Protein AF-A0A7S0CC81-F1 (afdb_mon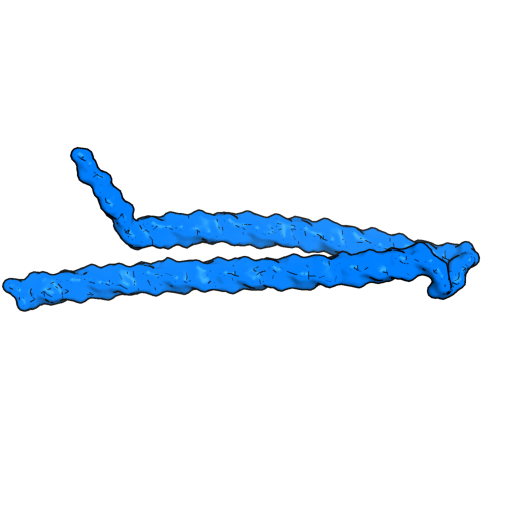omer_lite)

Structure (mmCIF, N/CA/C/O backbone):
data_AF-A0A7S0CC81-F1
#
_entry.id   AF-A0A7S0CC81-F1
#
loop_
_atom_site.group_PDB
_atom_site.id
_atom_site.type_symbol
_atom_site.label_atom_id
_atom_site.label_alt_id
_atom_site.label_comp_id
_atom_site.label_asym_id
_atom_site.label_entity_id
_atom_site.label_seq_id
_atom_site.pdbx_PDB_ins_code
_atom_site.Cartn_x
_atom_site.Cartn_y
_atom_site.Cartn_z
_atom_site.occupancy
_atom_site.B_iso_or_equiv
_atom_site.auth_seq_id
_atom_site.auth_comp_id
_atom_site.auth_asym_id
_atom_site.auth_atom_id
_atom_site.pdbx_PDB_model_num
ATOM 1 N N . PHE A 1 1 ? -29.293 21.422 31.788 1.00 37.00 1 PHE A N 1
ATOM 2 C CA . PHE A 1 1 ? -28.833 20.779 30.538 1.00 37.00 1 PHE A CA 1
ATOM 3 C C . PHE A 1 1 ? -27.865 19.644 30.865 1.00 37.00 1 PHE A C 1
ATOM 5 O O . PHE A 1 1 ? -26.655 19.843 30.859 1.00 37.00 1 PHE A O 1
ATOM 12 N N . SER A 1 2 ? -28.378 18.461 31.216 1.00 42.22 2 SER A N 1
ATOM 13 C CA . SER A 1 2 ? -27.522 17.300 31.488 1.00 42.22 2 SER A CA 1
ATOM 14 C C . SER A 1 2 ? -26.967 16.770 30.173 1.00 42.22 2 SER A C 1
ATOM 16 O O . SER A 1 2 ? -27.705 16.195 29.375 1.00 42.22 2 SER A O 1
ATOM 18 N N . LYS A 1 3 ? -25.666 16.969 29.936 1.00 47.81 3 LYS A N 1
ATOM 19 C CA . LYS A 1 3 ? -24.932 16.248 28.893 1.00 47.81 3 LYS A CA 1
ATOM 20 C C . LYS A 1 3 ? -25.053 14.761 29.227 1.00 47.81 3 LYS A C 1
ATOM 22 O O . LYS A 1 3 ? -24.411 14.294 30.165 1.00 47.81 3 LYS A O 1
ATOM 27 N N . LYS A 1 4 ? -25.924 14.039 28.512 1.00 47.38 4 LYS A N 1
ATOM 28 C CA . LYS A 1 4 ? -25.969 12.571 28.524 1.00 47.38 4 LYS A CA 1
ATOM 29 C C . LYS A 1 4 ? -24.528 12.109 28.298 1.00 47.38 4 LYS A C 1
ATOM 31 O O . LYS A 1 4 ? -23.974 12.361 27.230 1.00 47.38 4 LYS A O 1
ATOM 36 N N . LYS A 1 5 ? -23.890 11.534 29.324 1.00 51.75 5 LYS A N 1
ATOM 37 C CA . LYS A 1 5 ? -22.594 10.868 29.165 1.00 51.75 5 LYS A CA 1
ATOM 38 C C . LYS A 1 5 ? -22.816 9.821 28.081 1.00 51.75 5 LYS A C 1
ATOM 40 O O . LYS A 1 5 ? -23.683 8.969 28.258 1.00 51.75 5 LYS A O 1
ATOM 45 N N . VAL A 1 6 ? -22.124 9.959 26.952 1.00 56.56 6 VAL A N 1
ATOM 46 C CA . VAL A 1 6 ? -22.164 8.973 25.868 1.00 56.56 6 VAL A CA 1
ATOM 47 C C . VAL A 1 6 ? -21.900 7.620 26.515 1.00 56.56 6 VAL A C 1
ATOM 49 O O . VAL A 1 6 ? -20.880 7.460 27.188 1.00 56.56 6 VAL A O 1
ATOM 52 N N . ASP A 1 7 ? -22.852 6.694 26.402 1.00 70.62 7 ASP A N 1
ATOM 53 C CA . ASP A 1 7 ? -22.700 5.355 26.960 1.00 70.62 7 ASP A CA 1
ATOM 54 C C . ASP A 1 7 ? -21.399 4.776 26.367 1.00 70.62 7 ASP A C 1
ATOM 56 O O . ASP A 1 7 ? -21.250 4.778 25.137 1.00 70.62 7 ASP A O 1
ATOM 60 N N . PRO A 1 8 ? -20.427 4.324 27.183 1.00 68.50 8 PRO A N 1
ATOM 61 C CA . PRO A 1 8 ? -19.160 3.774 26.697 1.00 68.50 8 PRO A CA 1
ATOM 62 C C . PRO A 1 8 ? -19.347 2.717 25.600 1.00 68.50 8 PRO A C 1
ATOM 64 O O . PRO A 1 8 ? -18.514 2.574 24.703 1.00 68.50 8 PRO A O 1
ATOM 67 N N . LYS A 1 9 ? -20.482 2.010 25.629 1.00 71.50 9 LYS A N 1
ATOM 68 C CA . LYS A 1 9 ? -20.893 1.035 24.618 1.00 71.50 9 LYS A CA 1
ATOM 69 C C . LYS A 1 9 ? -21.231 1.665 23.266 1.00 71.50 9 LYS A C 1
ATOM 71 O O . LYS A 1 9 ? -20.924 1.082 22.222 1.00 71.50 9 LYS A O 1
ATOM 76 N N . GLU A 1 10 ? -21.883 2.821 23.272 1.00 76.19 10 GLU A N 1
ATOM 77 C CA . GLU A 1 10 ? -22.264 3.559 22.070 1.00 76.19 10 GLU A CA 1
ATOM 78 C C . GLU A 1 10 ? -21.030 4.204 21.425 1.00 76.19 10 GLU A C 1
ATOM 80 O O . GLU A 1 10 ? -20.789 3.982 20.237 1.00 76.19 10 GLU A O 1
ATOM 85 N N . ALA A 1 11 ? -20.158 4.823 22.233 1.00 76.88 11 ALA A N 1
ATOM 86 C CA . ALA A 1 11 ? -18.860 5.336 21.784 1.00 76.88 11 ALA A CA 1
ATOM 87 C C . ALA A 1 11 ? -17.966 4.231 21.188 1.00 76.88 11 ALA A C 1
ATOM 89 O O . ALA A 1 11 ? -17.400 4.397 20.108 1.00 76.88 11 ALA A O 1
ATOM 90 N N . ALA A 1 12 ? -17.878 3.061 21.835 1.00 76.00 12 ALA A N 1
ATOM 91 C CA . ALA A 1 12 ? -17.096 1.932 21.324 1.00 76.00 12 ALA A CA 1
ATOM 92 C C . ALA A 1 12 ? -17.672 1.352 20.017 1.00 76.00 12 ALA A C 1
ATOM 94 O O . ALA A 1 12 ? -16.924 0.945 19.123 1.00 76.00 12 ALA A O 1
ATOM 95 N N . ARG A 1 13 ? -19.005 1.319 19.868 1.00 80.00 13 ARG A N 1
ATOM 96 C CA . ARG A 1 13 ? -19.666 0.902 18.618 1.00 80.00 13 ARG A CA 1
ATOM 97 C C . ARG A 1 13 ? -19.428 1.890 17.485 1.00 80.00 13 ARG A C 1
ATOM 99 O O . ARG A 1 13 ? -19.222 1.452 16.350 1.00 80.00 13 ARG A O 1
ATOM 106 N N . GLU A 1 14 ? -19.481 3.183 17.769 1.00 81.88 14 GLU A N 1
ATOM 107 C CA . GLU A 1 14 ? -19.228 4.230 16.786 1.00 81.88 14 GLU A CA 1
ATOM 108 C C . GLU A 1 14 ? -17.765 4.221 16.337 1.00 81.88 14 GLU A C 1
ATOM 110 O O . GLU A 1 14 ? -17.507 4.108 15.137 1.00 81.88 14 GLU A O 1
ATOM 115 N N . ALA A 1 15 ? -16.822 4.173 17.284 1.00 78.25 15 ALA A N 1
ATOM 116 C CA . ALA A 1 15 ? -15.395 4.031 17.004 1.00 78.25 15 ALA A CA 1
ATOM 117 C C . ALA A 1 15 ? -15.113 2.793 16.137 1.00 78.25 15 ALA A C 1
ATOM 119 O O . ALA A 1 15 ? -14.462 2.886 15.099 1.00 78.25 15 ALA A O 1
ATOM 120 N N . LYS A 1 16 ? -15.708 1.638 16.468 1.00 83.25 16 LYS A N 1
ATOM 121 C CA . LYS A 1 16 ? -15.607 0.420 15.646 1.00 83.25 16 LYS A CA 1
ATOM 122 C C . LYS A 1 16 ? -16.113 0.633 14.216 1.00 83.25 16 LYS A C 1
ATOM 124 O O . LYS A 1 16 ? -15.508 0.134 13.265 1.00 83.25 16 LYS A O 1
ATOM 129 N N . ARG A 1 17 ? -17.254 1.309 14.042 1.00 86.69 17 ARG A N 1
ATOM 130 C CA . ARG A 1 17 ? -17.835 1.579 12.715 1.00 86.69 17 ARG A CA 1
ATOM 131 C C . ARG A 1 17 ? -16.942 2.516 11.905 1.00 86.69 17 ARG A C 1
ATOM 133 O O . ARG A 1 17 ? -16.738 2.240 10.723 1.00 86.69 17 ARG A O 1
ATOM 140 N N . ALA A 1 18 ? -16.406 3.560 12.533 1.00 84.75 18 ALA A N 1
ATOM 141 C CA . ALA A 1 18 ? -15.468 4.492 11.920 1.00 84.75 18 ALA A CA 1
ATOM 142 C C . ALA A 1 18 ? -14.189 3.769 11.474 1.00 84.75 18 ALA A C 1
ATOM 144 O O . ALA A 1 18 ? -13.907 3.730 10.277 1.00 84.75 18 ALA A O 1
ATOM 145 N N . THR A 1 19 ? -13.518 3.052 12.382 1.00 85.00 19 THR A N 1
ATOM 146 C CA . THR A 1 19 ? -12.305 2.282 12.064 1.00 85.00 19 THR A CA 1
ATOM 147 C C . THR A 1 19 ? -12.559 1.251 10.966 1.00 85.00 19 THR A C 1
ATOM 149 O O . THR A 1 19 ? -11.751 1.094 10.055 1.00 85.00 19 THR A O 1
ATOM 152 N N . LYS A 1 20 ? -13.708 0.559 10.968 1.00 87.06 20 LYS A N 1
ATOM 153 C CA . LYS A 1 20 ? -14.047 -0.405 9.905 1.00 87.06 20 LYS A CA 1
ATOM 154 C C . LYS A 1 20 ? -14.218 0.262 8.535 1.00 87.06 20 LYS A C 1
ATOM 156 O O . LYS A 1 20 ? -13.889 -0.347 7.519 1.00 87.06 20 LYS A O 1
ATOM 161 N N . ARG A 1 21 ? -14.777 1.474 8.478 1.00 89.94 21 ARG A N 1
ATOM 162 C CA . ARG A 1 21 ? -14.904 2.231 7.221 1.00 89.94 21 ARG A CA 1
ATOM 163 C C . ARG A 1 21 ? -13.540 2.691 6.725 1.00 89.94 21 ARG A C 1
ATOM 165 O O . ARG A 1 21 ? -13.240 2.483 5.554 1.00 89.94 21 ARG A O 1
ATOM 172 N N . GLU A 1 22 ? -12.731 3.244 7.618 1.00 88.31 22 GLU A N 1
ATOM 173 C CA . GLU A 1 22 ? -11.392 3.749 7.319 1.00 88.31 22 GLU A CA 1
ATOM 174 C C . GLU A 1 22 ? -10.459 2.629 6.844 1.00 88.31 22 GLU A C 1
ATOM 176 O O . GLU A 1 22 ? -9.917 2.705 5.747 1.00 88.31 22 GLU A O 1
ATOM 181 N N . THR A 1 23 ? -10.382 1.520 7.585 1.00 90.88 23 THR A N 1
ATOM 182 C CA . THR A 1 23 ? -9.590 0.337 7.194 1.00 90.88 23 THR A CA 1
ATOM 183 C C . THR A 1 23 ? -10.014 -0.248 5.848 1.00 90.88 23 THR A C 1
ATOM 185 O O . THR A 1 23 ? -9.161 -0.625 5.052 1.00 90.88 23 THR A O 1
ATOM 188 N N . ARG A 1 24 ? -11.317 -0.279 5.535 1.00 90.88 24 ARG A N 1
ATOM 189 C CA . ARG A 1 24 ? -11.812 -0.678 4.203 1.00 90.88 24 ARG A CA 1
ATOM 190 C C . ARG A 1 24 ? -11.483 0.337 3.108 1.00 90.88 24 ARG A C 1
ATOM 192 O O . ARG A 1 24 ? -11.419 -0.040 1.940 1.00 90.88 24 ARG A O 1
ATOM 199 N N . GLY A 1 25 ? -11.382 1.620 3.442 1.00 94.00 25 GLY A N 1
ATOM 200 C CA . GLY A 1 25 ? -10.874 2.653 2.540 1.00 94.00 25 GLY A CA 1
ATOM 201 C C . GLY A 1 25 ? -9.414 2.373 2.209 1.00 94.00 25 GLY A C 1
ATOM 202 O O . GLY A 1 25 ? -9.113 2.025 1.073 1.00 94.00 25 GLY A O 1
ATOM 203 N N . ALA A 1 26 ? -8.574 2.345 3.243 1.00 92.88 26 ALA A N 1
ATOM 204 C CA . ALA A 1 26 ? -7.141 2.100 3.136 1.00 92.88 26 ALA A CA 1
ATOM 205 C C . ALA A 1 26 ? -6.802 0.784 2.414 1.00 92.88 26 ALA A C 1
ATOM 207 O O . ALA A 1 26 ? -5.935 0.759 1.550 1.00 92.88 26 ALA A O 1
ATOM 208 N N . GLN A 1 27 ? -7.523 -0.312 2.686 1.00 93.69 27 GLN A N 1
ATOM 209 C CA . GLN A 1 27 ? -7.337 -1.575 1.956 1.00 93.69 27 GLN A CA 1
ATOM 210 C C . GLN A 1 27 ? -7.601 -1.435 0.450 1.00 93.69 27 GLN A C 1
ATOM 212 O O . GLN A 1 27 ? -6.882 -2.025 -0.350 1.00 93.69 27 GLN A O 1
ATOM 217 N N . ARG A 1 28 ? -8.616 -0.654 0.054 1.00 95.25 28 ARG A N 1
ATOM 218 C CA . ARG A 1 28 ? -8.924 -0.405 -1.363 1.00 95.25 28 ARG A CA 1
ATOM 219 C C . ARG A 1 28 ? -7.895 0.505 -2.020 1.00 95.25 28 ARG A C 1
ATOM 221 O O . ARG A 1 28 ? -7.627 0.327 -3.202 1.00 95.25 28 ARG A O 1
ATOM 228 N N . ASP A 1 29 ? -7.348 1.461 -1.278 1.00 95.38 29 ASP A N 1
ATOM 229 C CA . ASP A 1 29 ? -6.262 2.318 -1.757 1.00 95.38 29 ASP A CA 1
ATOM 230 C C . ASP A 1 29 ? -4.994 1.503 -2.008 1.00 95.38 29 ASP A C 1
ATOM 232 O O . ASP A 1 29 ? -4.444 1.571 -3.103 1.00 95.38 29 ASP A O 1
ATOM 236 N 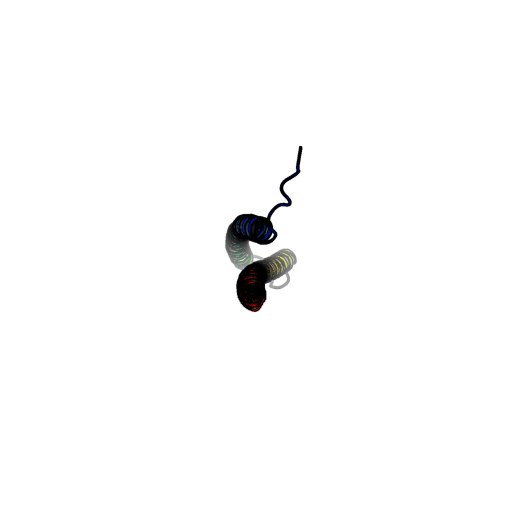N . ILE A 1 30 ? -4.629 0.617 -1.078 1.00 95.31 30 ILE A N 1
ATOM 237 C CA . ILE A 1 30 ? -3.513 -0.320 -1.266 1.00 95.31 30 ILE A CA 1
ATOM 238 C C . ILE A 1 30 ? -3.765 -1.252 -2.457 1.00 95.31 30 ILE A C 1
ATOM 240 O O . ILE A 1 30 ? -2.867 -1.490 -3.257 1.00 95.31 30 ILE A O 1
ATOM 244 N N . ASP A 1 31 ? -4.987 -1.766 -2.623 1.00 94.81 31 ASP A N 1
ATOM 245 C CA . ASP A 1 31 ? -5.325 -2.610 -3.777 1.00 94.81 31 ASP A CA 1
ATOM 246 C C . ASP A 1 31 ? -5.230 -1.860 -5.113 1.00 94.81 31 ASP A C 1
ATOM 248 O O . ASP A 1 31 ? -4.921 -2.472 -6.137 1.00 94.81 31 ASP A O 1
ATOM 252 N N . ARG A 1 32 ? -5.493 -0.548 -5.130 1.00 97.00 32 ARG A N 1
ATOM 253 C CA . ARG A 1 32 ? -5.261 0.297 -6.309 1.00 97.00 32 ARG A CA 1
ATOM 254 C C . ARG A 1 32 ? -3.769 0.470 -6.569 1.00 97.00 32 ARG A C 1
ATOM 256 O O . ARG A 1 32 ? -3.329 0.188 -7.677 1.00 97.00 32 ARG A O 1
ATOM 263 N N . GLU A 1 33 ? -3.005 0.830 -5.545 1.00 95.69 33 GLU A N 1
ATOM 264 C CA . GLU A 1 33 ? -1.561 1.044 -5.657 1.00 95.69 33 GLU A CA 1
ATOM 265 C C . GLU A 1 33 ? -0.829 -0.229 -6.105 1.00 95.69 33 GLU A C 1
ATOM 267 O O . GLU A 1 33 ? -0.003 -0.182 -7.012 1.00 95.69 33 GLU A O 1
ATOM 272 N N . MET A 1 34 ? -1.200 -1.399 -5.573 1.00 95.31 34 MET A N 1
ATOM 273 C CA . MET A 1 34 ? -0.654 -2.683 -6.028 1.00 95.31 34 MET A CA 1
ATOM 274 C C . MET A 1 34 ? -0.934 -2.949 -7.513 1.00 95.31 34 MET A C 1
ATOM 276 O O . MET A 1 34 ? -0.062 -3.462 -8.208 1.00 95.31 34 MET A O 1
ATOM 280 N N . ARG A 1 35 ? -2.119 -2.588 -8.026 1.00 96.44 35 ARG A N 1
ATOM 281 C CA . ARG A 1 35 ? -2.430 -2.740 -9.460 1.00 96.44 35 ARG A CA 1
ATOM 282 C C . ARG A 1 35 ? -1.609 -1.800 -10.332 1.00 96.44 35 ARG A C 1
ATOM 284 O O . ARG A 1 35 ? -1.248 -2.172 -11.446 1.00 96.44 35 ARG A O 1
ATOM 291 N N . ASP A 1 36 ? -1.336 -0.595 -9.854 1.00 96.31 36 ASP A N 1
ATOM 292 C CA . ASP A 1 36 ? -0.505 0.358 -10.586 1.00 96.31 36 ASP A CA 1
ATOM 293 C C . ASP A 1 36 ? 0.968 -0.077 -10.578 1.00 96.31 36 ASP A C 1
ATOM 295 O O . ASP A 1 36 ? 1.628 -0.028 -11.619 1.00 96.31 36 ASP A O 1
ATOM 299 N N . LEU A 1 37 ? 1.452 -0.630 -9.460 1.00 95.81 37 LEU A N 1
ATOM 300 C CA . LEU A 1 37 ? 2.759 -1.288 -9.381 1.00 95.81 37 LEU A CA 1
ATOM 301 C C . LEU A 1 37 ? 2.852 -2.499 -10.323 1.00 95.81 37 LEU A C 1
ATOM 303 O O . LEU A 1 37 ? 3.863 -2.648 -11.005 1.00 95.81 37 LEU A O 1
ATOM 307 N N . ASP A 1 38 ? 1.801 -3.316 -10.436 1.00 95.44 38 ASP A N 1
ATOM 308 C CA . ASP A 1 38 ? 1.757 -4.450 -11.372 1.00 95.44 38 ASP A CA 1
ATOM 309 C C . ASP A 1 38 ? 1.860 -3.999 -12.832 1.00 95.44 38 ASP A C 1
ATOM 311 O O . ASP A 1 38 ? 2.596 -4.584 -13.629 1.00 95.44 38 ASP A O 1
ATOM 315 N N . ARG A 1 39 ? 1.154 -2.924 -13.197 1.00 96.19 39 ARG A N 1
ATOM 316 C CA . ARG A 1 39 ? 1.256 -2.333 -14.539 1.00 96.19 39 ARG A CA 1
ATOM 317 C C . ARG A 1 39 ? 2.677 -1.851 -14.812 1.00 96.19 39 ARG A C 1
ATOM 319 O O . ARG A 1 39 ? 3.232 -2.203 -15.852 1.00 96.19 39 ARG A O 1
ATOM 326 N N . SER A 1 40 ? 3.276 -1.128 -13.867 1.00 94.44 40 SER A N 1
ATOM 327 C CA . SER A 1 40 ? 4.669 -0.677 -13.958 1.00 94.44 40 SER A CA 1
ATOM 328 C C . SER A 1 40 ? 5.642 -1.855 -14.102 1.00 94.44 40 SER A C 1
ATOM 330 O O . SER A 1 40 ? 6.504 -1.839 -14.979 1.00 94.44 40 SER A O 1
ATOM 332 N N . GLU A 1 41 ? 5.452 -2.937 -13.336 1.00 94.12 41 GLU A N 1
ATOM 333 C CA . GLU A 1 41 ? 6.254 -4.162 -13.455 1.00 94.12 41 GLU A CA 1
ATOM 334 C C . GLU A 1 41 ? 6.150 -4.770 -14.861 1.00 94.12 41 GLU A C 1
ATOM 336 O O . GLU A 1 41 ? 7.169 -5.105 -15.471 1.00 94.12 41 GLU A O 1
ATOM 341 N N . THR A 1 42 ? 4.938 -4.894 -15.411 1.00 96.06 42 THR A N 1
ATOM 342 C CA . THR A 1 42 ? 4.753 -5.451 -16.763 1.00 96.06 42 THR A CA 1
ATOM 343 C C . THR A 1 42 ? 5.370 -4.577 -17.855 1.00 96.06 42 THR A C 1
ATOM 345 O O . THR A 1 42 ? 5.964 -5.113 -18.794 1.00 96.06 42 THR A O 1
ATOM 348 N N . GLN A 1 43 ? 5.285 -3.251 -17.719 1.00 95.00 43 GLN A N 1
ATOM 349 C CA . GLN A 1 43 ? 5.907 -2.299 -18.640 1.00 95.00 43 GLN A CA 1
ATOM 350 C C . GLN A 1 43 ? 7.437 -2.382 -18.575 1.00 95.00 43 GLN A C 1
ATOM 352 O O . GLN A 1 43 ? 8.073 -2.566 -19.612 1.00 95.00 43 GLN A O 1
ATOM 357 N N . LEU A 1 44 ? 8.019 -2.369 -17.370 1.00 94.50 44 LEU A N 1
ATOM 358 C CA . LEU A 1 44 ? 9.461 -2.537 -17.161 1.00 94.50 44 LEU A CA 1
ATOM 359 C C . LEU A 1 44 ? 9.962 -3.871 -17.723 1.00 94.50 44 LEU A C 1
ATOM 361 O O . LEU A 1 44 ? 11.011 -3.924 -18.359 1.00 94.50 44 LEU A O 1
ATOM 365 N N . LEU A 1 45 ? 9.211 -4.962 -17.548 1.00 93.88 45 LEU A N 1
ATOM 366 C CA . LEU A 1 45 ? 9.564 -6.258 -18.132 1.00 93.88 45 LEU A CA 1
ATOM 367 C C . LEU A 1 45 ? 9.563 -6.229 -19.664 1.00 93.88 45 LEU A C 1
ATOM 369 O O . LEU A 1 45 ? 10.427 -6.855 -20.283 1.00 93.88 45 LEU A O 1
ATOM 373 N N . ALA A 1 46 ? 8.601 -5.542 -20.282 1.00 93.94 46 ALA A N 1
ATOM 374 C CA . ALA A 1 46 ? 8.557 -5.382 -21.730 1.00 93.94 46 ALA A CA 1
ATOM 375 C C . ALA A 1 46 ? 9.751 -4.557 -22.231 1.00 93.94 46 ALA A C 1
ATOM 377 O O . ALA A 1 46 ? 10.422 -4.978 -23.174 1.00 93.94 46 ALA A O 1
ATOM 378 N N . GLU A 1 47 ? 10.064 -3.450 -21.559 1.00 90.75 47 GLU A N 1
ATOM 379 C CA . GLU A 1 47 ? 11.197 -2.580 -21.882 1.00 90.75 47 GLU A CA 1
ATOM 380 C C . GLU A 1 47 ? 12.538 -3.312 -21.735 1.00 90.75 47 GLU A C 1
ATOM 382 O O . GLU A 1 47 ? 13.344 -3.316 -22.664 1.00 90.75 47 GLU A O 1
ATOM 387 N N . ILE A 1 48 ? 12.747 -4.036 -20.628 1.00 91.00 48 ILE A N 1
ATOM 388 C CA . ILE A 1 48 ? 13.942 -4.866 -20.409 1.00 91.00 48 ILE A CA 1
ATOM 389 C C . ILE A 1 48 ? 14.090 -5.900 -21.528 1.00 91.00 48 ILE A C 1
ATOM 391 O O . ILE A 1 48 ? 15.185 -6.074 -22.060 1.00 91.00 48 ILE A O 1
ATOM 395 N N . LYS A 1 49 ? 13.001 -6.582 -21.912 1.00 90.81 49 LYS A N 1
ATOM 396 C CA . LYS A 1 49 ? 13.023 -7.592 -22.983 1.00 90.81 49 LYS A CA 1
ATOM 397 C C . LYS A 1 49 ? 13.319 -6.985 -24.351 1.00 90.81 49 LYS A C 1
ATOM 399 O O . LYS A 1 49 ? 14.068 -7.587 -25.117 1.00 90.81 49 LYS A O 1
ATOM 404 N N . GLN A 1 50 ? 12.715 -5.844 -24.678 1.00 89.75 50 GLN A N 1
ATOM 405 C CA . GLN A 1 50 ? 12.966 -5.145 -25.939 1.00 89.75 50 GLN A CA 1
ATOM 406 C C . GLN A 1 50 ? 14.414 -4.683 -26.013 1.00 89.75 50 GLN A C 1
ATOM 408 O O . GLN A 1 50 ? 15.098 -4.966 -26.995 1.00 89.75 50 GLN A O 1
ATOM 413 N N . ARG A 1 51 ? 14.894 -4.045 -24.942 1.00 84.81 51 ARG A N 1
ATOM 414 C CA . ARG A 1 51 ? 16.263 -3.558 -24.846 1.00 84.81 51 ARG A CA 1
ATOM 415 C C . ARG A 1 51 ? 17.228 -4.734 -24.981 1.00 84.81 51 ARG A C 1
ATOM 417 O O . ARG A 1 51 ? 18.010 -4.736 -25.916 1.00 84.81 51 ARG A O 1
ATOM 424 N N . ALA A 1 52 ? 17.064 -5.808 -24.209 1.00 85.62 52 ALA A N 1
ATOM 425 C CA . ALA A 1 52 ? 17.916 -7.000 -24.288 1.00 85.62 52 ALA A CA 1
ATOM 426 C C . ALA A 1 52 ? 18.003 -7.667 -25.679 1.00 85.62 52 ALA A C 1
ATOM 428 O O . ALA A 1 52 ? 18.982 -8.357 -25.948 1.00 85.62 52 ALA A O 1
ATOM 429 N N . LYS A 1 53 ? 17.002 -7.492 -26.554 1.00 86.69 53 LYS A N 1
ATOM 430 C CA . LYS A 1 53 ? 17.002 -8.021 -27.931 1.00 86.69 53 LYS A CA 1
ATOM 431 C C . LYS A 1 53 ? 17.543 -7.035 -28.972 1.00 86.69 53 LYS A C 1
ATOM 433 O O . LYS A 1 53 ? 17.676 -7.411 -30.135 1.00 86.69 53 LYS A O 1
ATOM 438 N N . ALA A 1 54 ? 17.807 -5.786 -28.595 1.00 84.00 54 ALA A N 1
ATOM 439 C CA . ALA A 1 54 ? 18.273 -4.765 -29.520 1.00 84.00 54 ALA A CA 1
ATOM 440 C C . ALA A 1 54 ? 19.701 -5.078 -30.015 1.00 84.00 54 ALA A C 1
ATOM 442 O O . ALA A 1 54 ? 20.568 -5.441 -29.211 1.00 84.00 54 ALA A O 1
ATOM 443 N N . PRO A 1 55 ? 19.976 -4.924 -31.325 1.00 72.00 55 PRO A N 1
ATOM 444 C CA . PRO A 1 55 ? 21.301 -5.173 -31.881 1.00 72.00 55 PRO A CA 1
ATOM 445 C C . PRO A 1 55 ? 22.329 -4.193 -31.293 1.00 72.00 55 PRO A C 1
ATOM 447 O O . PRO A 1 55 ? 22.049 -3.005 -31.139 1.00 72.00 55 PRO A O 1
ATOM 450 N N . GLY A 1 56 ? 23.518 -4.695 -30.945 1.00 69.81 56 GLY A N 1
ATOM 451 C CA . GLY A 1 56 ? 24.602 -3.898 -30.350 1.00 69.81 56 GLY A CA 1
ATOM 452 C C . GLY A 1 56 ? 24.599 -3.815 -28.817 1.00 69.81 56 GLY A C 1
ATOM 453 O O . GLY A 1 56 ? 25.466 -3.153 -28.251 1.00 69.81 56 GLY A O 1
ATOM 454 N N . MET A 1 57 ? 23.676 -4.493 -28.124 1.00 62.91 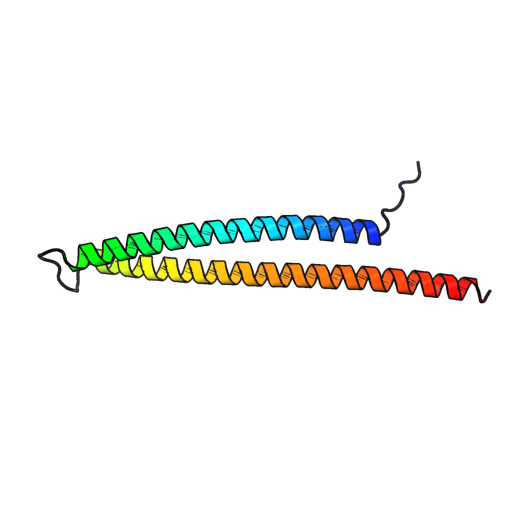57 MET A N 1
ATOM 455 C CA . MET A 1 57 ? 23.738 -4.603 -26.664 1.00 62.91 57 MET A CA 1
ATOM 456 C C . MET A 1 57 ? 24.678 -5.712 -26.204 1.00 62.91 57 MET A C 1
ATOM 458 O O . MET A 1 57 ? 24.458 -6.891 -26.470 1.00 62.91 57 MET A O 1
ATOM 462 N N . SER A 1 58 ? 25.693 -5.325 -25.435 1.00 62.78 58 SER A N 1
ATOM 463 C CA . SER A 1 58 ? 26.465 -6.243 -24.600 1.00 62.78 58 SER A CA 1
ATOM 464 C C . SER A 1 58 ? 25.790 -6.400 -23.234 1.00 62.78 58 SER A C 1
ATOM 466 O O . SER A 1 58 ? 25.132 -5.478 -22.745 1.00 62.78 58 SER A O 1
ATOM 468 N N . HIS A 1 59 ? 26.001 -7.537 -22.566 1.00 61.16 59 HIS A N 1
ATOM 469 C CA . HIS A 1 59 ? 25.515 -7.828 -21.207 1.00 61.16 59 HIS A CA 1
ATOM 470 C C . HIS A 1 59 ? 25.912 -6.776 -20.144 1.00 61.16 59 HIS A C 1
ATOM 472 O O . HIS A 1 59 ? 25.428 -6.813 -19.013 1.00 61.16 59 HIS A O 1
ATOM 478 N N . SER A 1 60 ? 26.801 -5.837 -20.482 1.00 63.97 60 SER A N 1
ATOM 479 C CA . SER A 1 60 ? 27.302 -4.784 -19.603 1.00 63.97 60 SER A CA 1
ATOM 480 C C . SER A 1 60 ? 26.566 -3.443 -19.696 1.00 63.97 60 SER A C 1
ATOM 482 O O . SER A 1 60 ? 26.932 -2.542 -18.937 1.00 63.97 60 SER A O 1
ATOM 484 N N . ASP A 1 61 ? 25.551 -3.296 -20.556 1.00 78.50 61 ASP A N 1
ATOM 485 C CA . ASP A 1 61 ? 24.898 -2.003 -20.782 1.00 78.50 61 ASP A CA 1
ATOM 486 C C . ASP A 1 61 ? 24.276 -1.436 -19.490 1.00 78.50 61 ASP A C 1
ATOM 488 O O . ASP A 1 61 ? 23.477 -2.080 -18.794 1.00 78.50 61 ASP A O 1
ATOM 492 N N . ASN A 1 62 ? 24.680 -0.212 -19.149 1.00 84.38 62 ASN A N 1
ATOM 493 C CA . ASN A 1 62 ? 24.316 0.443 -17.900 1.00 84.38 62 ASN A CA 1
ATOM 494 C C . ASN A 1 62 ? 22.802 0.691 -17.809 1.00 84.38 62 ASN A C 1
ATOM 496 O O . ASN A 1 62 ? 22.225 0.574 -16.728 1.00 84.38 62 ASN A O 1
ATOM 500 N N . THR A 1 63 ? 22.136 0.946 -18.939 1.00 86.00 63 THR A N 1
ATOM 501 C CA . THR A 1 63 ? 20.679 1.125 -18.986 1.00 86.00 63 THR A CA 1
ATOM 502 C C . THR A 1 63 ? 19.954 -0.140 -18.535 1.00 86.00 63 THR A C 1
ATOM 504 O O . THR A 1 63 ? 19.039 -0.081 -17.718 1.00 86.00 63 THR A O 1
ATOM 507 N N . LEU A 1 64 ? 20.404 -1.306 -19.002 1.00 86.31 64 LEU A N 1
ATOM 508 C CA . LEU A 1 64 ? 19.785 -2.596 -18.691 1.00 86.31 64 LEU A CA 1
ATOM 509 C C . LEU A 1 64 ? 19.952 -2.943 -17.201 1.00 86.31 64 LEU A C 1
ATOM 511 O O . LEU A 1 64 ? 19.020 -3.431 -16.561 1.00 86.31 64 LEU A O 1
ATOM 515 N N . LYS A 1 65 ? 21.106 -2.595 -16.613 1.00 89.69 65 LYS A N 1
ATOM 516 C CA . LYS A 1 65 ? 21.348 -2.710 -15.164 1.00 89.69 65 LYS A CA 1
ATOM 517 C C . LYS A 1 65 ? 20.432 -1.802 -14.342 1.00 89.69 65 LYS A C 1
ATOM 519 O O . LYS A 1 65 ? 19.947 -2.228 -13.295 1.00 89.69 65 LYS A O 1
ATOM 524 N N . ILE A 1 66 ? 20.204 -0.564 -14.782 1.00 91.38 66 ILE A N 1
ATOM 525 C CA . ILE A 1 66 ? 19.312 0.379 -14.091 1.00 91.38 66 ILE A CA 1
ATOM 526 C C . ILE A 1 66 ? 17.865 -0.124 -14.139 1.00 91.38 66 ILE A C 1
ATOM 528 O O . ILE A 1 66 ? 17.230 -0.208 -13.089 1.00 91.38 66 ILE A O 1
ATOM 532 N N . LEU A 1 67 ? 17.382 -0.550 -15.309 1.00 91.31 67 LEU A N 1
ATOM 533 C CA . LEU A 1 67 ? 16.036 -1.111 -15.469 1.00 91.31 67 LEU A CA 1
ATOM 534 C C . LEU A 1 67 ? 15.832 -2.365 -14.601 1.00 91.31 67 LEU A C 1
ATOM 536 O O . LEU A 1 67 ? 14.811 -2.510 -13.931 1.00 91.31 67 LEU A O 1
ATOM 540 N N . ALA A 1 68 ? 16.833 -3.250 -14.533 1.00 91.94 68 ALA A N 1
ATOM 541 C CA . ALA A 1 68 ? 16.783 -4.423 -13.663 1.00 91.94 68 ALA A CA 1
ATOM 542 C C . ALA A 1 68 ? 16.705 -4.046 -12.171 1.00 91.94 68 ALA A C 1
ATOM 544 O O . ALA A 1 68 ? 15.938 -4.648 -11.419 1.00 91.94 68 ALA A O 1
ATOM 545 N N . LYS A 1 69 ? 17.453 -3.022 -11.733 1.00 94.44 69 LYS A N 1
ATOM 546 C CA . LYS A 1 69 ? 17.348 -2.494 -10.361 1.00 94.44 69 LYS A CA 1
ATOM 547 C C . LYS A 1 69 ? 15.965 -1.906 -10.084 1.00 94.44 69 LYS A C 1
ATOM 549 O O . LYS A 1 69 ? 15.415 -2.150 -9.012 1.00 94.44 69 LYS A O 1
ATOM 554 N N . GLN A 1 70 ? 15.393 -1.170 -11.037 1.00 94.44 70 GLN A N 1
ATOM 555 C CA . GLN A 1 70 ? 14.040 -0.621 -10.918 1.00 94.44 70 GLN A CA 1
ATOM 556 C C . GLN A 1 70 ? 12.997 -1.733 -10.771 1.00 94.44 70 GLN A C 1
ATOM 558 O O . GLN A 1 70 ? 12.158 -1.653 -9.878 1.00 94.44 70 GLN A O 1
ATOM 563 N N . LEU A 1 71 ? 13.103 -2.811 -11.556 1.00 94.94 71 LEU A N 1
ATOM 564 C CA . LEU A 1 71 ? 12.227 -3.979 -11.441 1.00 94.94 71 LEU A CA 1
ATOM 565 C C . LEU A 1 71 ? 12.265 -4.599 -10.034 1.00 94.94 71 LEU A C 1
ATOM 567 O O . LEU A 1 71 ? 11.219 -4.881 -9.450 1.00 94.94 71 LEU A O 1
ATOM 571 N N . VAL A 1 72 ? 13.461 -4.790 -9.467 1.00 96.19 72 VAL A N 1
ATOM 572 C CA . VAL A 1 72 ? 13.608 -5.304 -8.094 1.00 96.19 72 VAL A CA 1
ATOM 573 C C . VAL A 1 72 ? 12.993 -4.335 -7.080 1.00 96.19 72 VAL A C 1
ATOM 575 O O . VAL A 1 72 ? 12.300 -4.774 -6.163 1.00 96.19 72 VAL A O 1
ATOM 578 N N . GLY A 1 73 ? 13.183 -3.027 -7.266 1.00 96.38 73 GLY A N 1
ATOM 579 C CA . GLY A 1 73 ? 12.572 -1.997 -6.424 1.00 96.38 73 GLY A CA 1
ATOM 580 C C . GLY A 1 73 ? 11.041 -2.046 -6.436 1.00 96.38 73 GLY A C 1
ATOM 581 O O . GLY A 1 73 ? 10.426 -2.028 -5.370 1.00 96.38 73 GLY A O 1
ATOM 582 N N . VAL A 1 74 ? 10.424 -2.184 -7.614 1.00 96.31 74 VAL A N 1
ATOM 583 C CA . VAL A 1 74 ? 8.962 -2.309 -7.764 1.00 96.31 74 VAL A CA 1
ATOM 584 C C . VAL A 1 74 ? 8.441 -3.568 -7.067 1.00 96.31 74 VAL A C 1
ATOM 586 O O . VAL A 1 74 ? 7.455 -3.503 -6.334 1.00 96.31 74 VAL A O 1
ATOM 589 N N . ARG A 1 75 ? 9.137 -4.705 -7.198 1.00 95.50 75 ARG A N 1
ATOM 590 C CA . ARG A 1 75 ? 8.769 -5.946 -6.491 1.00 95.50 75 ARG A CA 1
ATOM 591 C C . ARG A 1 75 ? 8.819 -5.793 -4.976 1.00 95.50 75 ARG A C 1
ATOM 593 O O . ARG A 1 75 ? 7.874 -6.175 -4.293 1.00 95.50 75 ARG A O 1
ATOM 600 N N . GLN A 1 76 ? 9.873 -5.169 -4.456 1.00 96.62 76 GLN A N 1
ATOM 601 C CA . GLN A 1 76 ? 9.982 -4.881 -3.025 1.00 96.62 76 GLN A CA 1
ATOM 602 C C . GLN A 1 76 ? 8.880 -3.928 -2.546 1.00 96.62 76 GLN A C 1
ATOM 604 O O . GLN A 1 76 ? 8.355 -4.093 -1.448 1.00 96.62 76 GLN A O 1
ATOM 609 N N . GLN A 1 77 ? 8.511 -2.922 -3.346 1.00 96.00 77 GLN A N 1
ATOM 610 C CA . GLN A 1 77 ? 7.387 -2.037 -3.027 1.00 96.00 77 GLN A CA 1
ATOM 611 C C . GLN A 1 77 ? 6.067 -2.812 -2.977 1.00 96.00 77 GLN A C 1
ATOM 613 O O . GLN A 1 77 ? 5.312 -2.656 -2.020 1.00 96.00 77 GLN A O 1
ATOM 618 N N . LYS A 1 78 ? 5.821 -3.711 -3.934 1.00 95.38 78 LYS A N 1
ATOM 619 C CA . LYS A 1 78 ? 4.639 -4.581 -3.941 1.00 95.38 78 LYS A CA 1
ATOM 620 C C . LYS A 1 78 ? 4.577 -5.487 -2.708 1.00 95.38 78 LYS A C 1
ATOM 622 O O . LYS A 1 78 ? 3.525 -5.588 -2.080 1.00 95.38 78 LYS A O 1
ATOM 627 N N . GLU A 1 79 ? 5.694 -6.093 -2.310 1.00 95.75 79 GLU A N 1
ATOM 628 C CA . GLU A 1 79 ? 5.782 -6.890 -1.077 1.00 95.75 79 GLU A CA 1
ATOM 629 C C . GLU A 1 79 ? 5.479 -6.055 0.173 1.00 95.75 79 GLU A C 1
ATOM 631 O O . GLU A 1 79 ? 4.722 -6.491 1.043 1.00 95.75 79 GLU A O 1
ATOM 636 N N . LYS A 1 80 ? 6.004 -4.826 0.250 1.00 96.25 80 LYS A N 1
ATOM 637 C CA . LYS A 1 80 ? 5.698 -3.892 1.344 1.00 96.25 80 LYS A CA 1
ATOM 638 C C . LYS A 1 80 ? 4.212 -3.537 1.389 1.00 96.25 80 LYS A C 1
ATOM 640 O O . LYS A 1 80 ? 3.634 -3.537 2.473 1.00 96.25 80 LYS A O 1
ATOM 645 N N . MET A 1 81 ? 3.587 -3.286 0.238 1.00 95.50 81 MET A N 1
ATOM 646 C CA . MET A 1 81 ? 2.151 -2.993 0.150 1.00 95.50 81 MET A CA 1
ATOM 647 C C . MET A 1 81 ? 1.294 -4.186 0.571 1.00 95.50 81 MET A C 1
ATOM 649 O O . MET A 1 81 ? 0.332 -4.029 1.328 1.00 95.50 81 MET A O 1
ATOM 653 N N . LEU A 1 82 ? 1.686 -5.397 0.175 1.00 94.75 82 LEU A N 1
ATOM 654 C CA . LEU A 1 82 ? 1.047 -6.619 0.650 1.00 94.75 82 LEU A CA 1
ATOM 655 C C . LEU A 1 82 ? 1.185 -6.766 2.174 1.00 94.75 82 LEU A C 1
ATOM 657 O O . LEU A 1 82 ? 0.200 -7.049 2.859 1.00 94.75 82 LEU A O 1
ATOM 661 N N . GLY A 1 83 ? 2.377 -6.507 2.719 1.00 95.62 83 GLY A N 1
ATOM 662 C CA . GLY A 1 83 ? 2.621 -6.482 4.161 1.00 95.62 83 GLY A CA 1
ATOM 663 C C . GLY A 1 83 ? 1.737 -5.467 4.890 1.00 95.62 83 GLY A C 1
ATOM 664 O O . GLY A 1 83 ? 1.087 -5.813 5.878 1.00 95.62 83 GLY A O 1
ATOM 665 N N . ALA A 1 84 ? 1.628 -4.244 4.368 1.00 94.75 84 ALA A N 1
ATOM 666 C CA . ALA A 1 84 ? 0.760 -3.201 4.913 1.00 94.75 84 ALA A CA 1
ATOM 667 C C . ALA A 1 84 ? -0.722 -3.617 4.898 1.00 94.75 84 ALA A C 1
ATOM 669 O O . ALA A 1 84 ? -1.436 -3.421 5.885 1.00 94.75 84 ALA A O 1
ATOM 670 N N . LYS A 1 85 ? -1.188 -4.271 3.824 1.00 93.31 85 LYS A N 1
ATOM 671 C CA . LYS A 1 85 ? -2.554 -4.813 3.738 1.00 93.31 85 LYS A CA 1
ATOM 672 C C . LYS A 1 85 ? -2.826 -5.853 4.826 1.00 93.31 85 LYS A C 1
ATOM 674 O O . LYS A 1 85 ? -3.883 -5.813 5.463 1.00 93.31 85 LYS A O 1
ATOM 679 N N . VAL A 1 86 ? -1.882 -6.767 5.053 1.00 94.75 86 VAL A N 1
ATOM 680 C CA . VAL A 1 86 ? -1.979 -7.791 6.106 1.00 94.75 86 VAL A CA 1
ATOM 681 C C . VAL A 1 86 ? -2.011 -7.141 7.489 1.00 94.75 86 VAL A C 1
ATOM 683 O O . VAL A 1 86 ? -2.877 -7.475 8.298 1.00 94.75 86 VAL A O 1
ATOM 686 N N . GLN A 1 87 ? -1.133 -6.169 7.747 1.00 93.25 87 GLN A N 1
ATOM 687 C CA . GLN A 1 87 ? -1.096 -5.431 9.012 1.00 93.25 87 GLN A CA 1
ATOM 688 C C . GLN A 1 87 ? -2.407 -4.680 9.279 1.00 93.25 87 GLN A C 1
ATOM 690 O O . GLN A 1 87 ? -2.962 -4.795 10.372 1.00 93.25 87 GLN A O 1
ATOM 695 N N . LEU A 1 88 ? -2.966 -3.990 8.280 1.00 91.75 88 LEU A N 1
ATOM 696 C CA . LEU A 1 88 ? -4.278 -3.345 8.394 1.00 91.75 88 LEU A CA 1
ATOM 697 C C . LEU A 1 88 ? -5.395 -4.350 8.690 1.00 91.75 88 LEU A C 1
ATOM 699 O O . LEU A 1 88 ? -6.271 -4.076 9.511 1.00 91.75 88 LEU A O 1
ATOM 703 N N . GLY A 1 89 ? -5.364 -5.524 8.053 1.00 90.50 89 GLY A N 1
ATOM 704 C CA . GLY A 1 89 ? -6.292 -6.616 8.349 1.00 90.50 89 GLY A CA 1
ATOM 705 C C . GLY A 1 89 ? -6.191 -7.091 9.802 1.00 90.50 89 GLY A C 1
ATOM 706 O O . GLY A 1 89 ? -7.210 -7.211 10.487 1.00 90.50 89 GLY A O 1
ATOM 707 N N . ALA A 1 90 ? -4.969 -7.285 10.302 1.00 91.44 90 ALA A N 1
ATOM 708 C CA . ALA A 1 90 ? -4.712 -7.673 11.686 1.00 91.44 90 ALA A CA 1
ATOM 709 C C . ALA A 1 90 ? -5.174 -6.596 12.684 1.00 91.44 90 ALA A C 1
ATOM 711 O O . ALA A 1 90 ? -5.816 -6.914 13.686 1.00 91.44 90 ALA A O 1
ATOM 712 N N . MET A 1 91 ? -4.922 -5.316 12.395 1.00 88.38 91 ME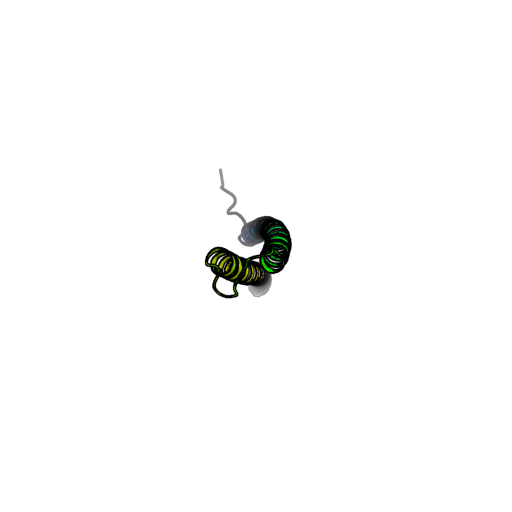T A N 1
ATOM 713 C CA . MET A 1 91 ? -5.404 -4.198 13.211 1.00 88.38 91 MET A CA 1
ATOM 714 C C . MET A 1 91 ? -6.932 -4.142 13.243 1.00 88.38 91 MET A C 1
ATOM 716 O O . MET A 1 91 ? -7.512 -4.034 14.321 1.00 88.38 91 MET A O 1
ATOM 720 N N .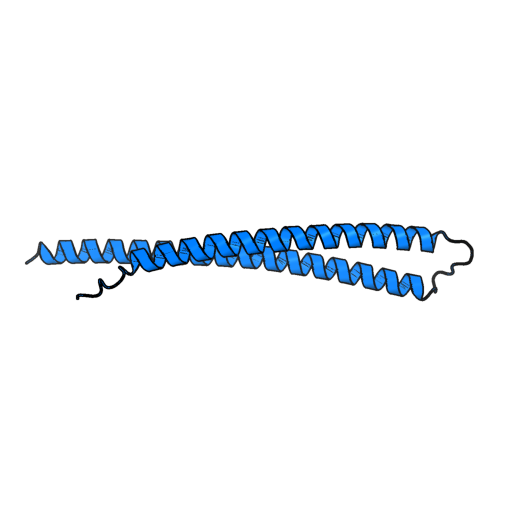 ALA A 1 92 ? -7.600 -4.297 12.096 1.00 88.38 92 ALA A N 1
ATOM 721 C CA . ALA A 1 92 ? -9.060 -4.338 12.033 1.00 88.38 92 ALA A CA 1
ATOM 722 C C . ALA A 1 92 ? -9.639 -5.496 12.867 1.00 88.38 92 ALA A C 1
ATOM 724 O O . ALA A 1 92 ? -10.645 -5.326 13.564 1.00 88.38 92 ALA A O 1
ATOM 725 N N . MET A 1 93 ? -8.988 -6.664 12.839 1.00 89.50 93 MET A N 1
ATOM 726 C CA . MET A 1 93 ? -9.353 -7.805 13.678 1.00 89.50 93 MET A CA 1
ATOM 727 C C . MET A 1 93 ? -9.152 -7.496 15.166 1.00 89.50 93 MET A C 1
ATOM 729 O O . MET A 1 93 ? -10.067 -7.721 15.959 1.00 89.50 93 MET A O 1
ATOM 733 N N . LYS A 1 94 ? -8.012 -6.905 15.541 1.00 88.56 94 LYS A N 1
ATOM 734 C CA . LYS A 1 94 ? -7.722 -6.476 16.917 1.00 88.56 94 LYS A CA 1
ATOM 735 C C . LYS A 1 94 ? -8.768 -5.484 17.432 1.00 88.56 94 LYS A C 1
ATOM 737 O O . LYS A 1 94 ? -9.294 -5.673 18.526 1.00 88.56 94 LYS A O 1
ATOM 742 N N . THR A 1 95 ? -9.143 -4.486 16.633 1.00 86.81 95 THR A N 1
ATOM 743 C CA . THR A 1 95 ? -10.210 -3.534 16.980 1.00 86.81 95 THR A CA 1
ATOM 744 C C . THR A 1 95 ? -11.557 -4.233 17.161 1.00 86.81 95 THR A C 1
ATOM 746 O O . THR A 1 95 ? -12.313 -3.898 18.073 1.00 86.81 95 THR A O 1
ATOM 749 N N . ASN A 1 96 ? -11.879 -5.227 16.326 1.00 86.44 96 ASN A N 1
ATOM 750 C CA . ASN A 1 96 ? -13.110 -6.001 16.482 1.00 86.44 96 ASN A CA 1
ATOM 751 C C . ASN A 1 96 ? -13.126 -6.785 17.803 1.00 86.44 96 ASN A C 1
ATOM 753 O O . ASN A 1 96 ? -14.139 -6.748 18.501 1.00 86.44 96 ASN A O 1
ATOM 757 N N . ILE A 1 97 ? -12.008 -7.428 18.156 1.00 87.62 97 ILE A N 1
ATOM 758 C CA . ILE A 1 97 ? -11.843 -8.156 19.422 1.00 87.62 97 ILE A CA 1
ATOM 759 C C . ILE A 1 97 ? -11.997 -7.202 20.611 1.00 87.62 97 ILE A C 1
ATOM 761 O O . ILE A 1 97 ? -12.807 -7.462 21.501 1.00 87.62 97 ILE A O 1
ATOM 765 N N . MET A 1 98 ? -11.307 -6.059 20.597 1.00 86.44 98 MET A N 1
ATOM 766 C CA . MET A 1 98 ? -11.434 -5.040 21.646 1.00 86.44 98 MET A CA 1
ATOM 767 C C . MET A 1 98 ? -12.885 -4.578 21.813 1.00 86.44 98 MET A C 1
ATOM 769 O O . MET A 1 98 ? -13.403 -4.528 22.926 1.00 86.44 98 MET A O 1
ATOM 773 N N . ALA A 1 99 ? -13.589 -4.318 20.710 1.00 83.56 99 ALA A N 1
ATOM 774 C CA . ALA A 1 99 ? -14.992 -3.923 20.770 1.00 83.56 99 ALA A CA 1
ATOM 775 C C . ALA A 1 99 ? -15.898 -5.027 21.347 1.00 83.56 99 ALA A C 1
ATOM 777 O O . ALA A 1 99 ? -16.855 -4.723 22.059 1.00 83.56 99 ALA A O 1
ATOM 778 N N . THR A 1 100 ? -15.621 -6.305 21.058 1.00 83.94 100 THR A N 1
ATOM 779 C CA . THR A 1 100 ? -16.362 -7.422 21.668 1.00 83.94 100 THR A CA 1
ATOM 780 C C . THR A 1 100 ? -16.062 -7.574 23.157 1.00 83.94 100 THR A C 1
ATOM 782 O O . THR A 1 100 ? -16.993 -7.795 23.925 1.00 83.94 100 THR A O 1
ATOM 785 N N . GLN A 1 101 ? -14.808 -7.379 23.577 1.00 85.88 101 GLN A N 1
ATOM 786 C CA . GLN A 1 101 ? -14.410 -7.415 24.987 1.00 85.88 101 GLN A CA 1
ATOM 787 C C . GLN A 1 101 ? -15.099 -6.307 25.790 1.00 85.88 101 GLN A C 1
ATOM 789 O O . GLN A 1 101 ? -15.669 -6.589 26.839 1.00 85.88 101 GLN A O 1
ATOM 794 N N . ILE A 1 102 ? -15.142 -5.076 25.266 1.00 84.12 102 ILE A N 1
ATOM 795 C CA . ILE A 1 102 ? -15.861 -3.956 25.900 1.00 84.12 102 ILE A CA 1
ATOM 796 C C . ILE A 1 102 ? -17.360 -4.268 26.013 1.00 84.12 102 ILE A C 1
ATOM 798 O O . ILE A 1 102 ? -17.968 -4.048 27.058 1.00 84.12 102 ILE A O 1
ATOM 802 N N . GLY A 1 103 ? -17.964 -4.817 24.953 1.00 80.69 103 GLY A N 1
ATOM 803 C CA . GLY A 1 103 ? -19.374 -5.209 24.967 1.00 80.69 103 GLY A CA 1
ATOM 804 C C . GLY A 1 103 ? -19.688 -6.298 25.999 1.00 80.69 103 GLY A C 1
ATOM 805 O O . GLY A 1 103 ? -20.706 -6.203 26.682 1.00 80.69 103 GLY A O 1
ATOM 806 N N . ALA A 1 104 ? -18.812 -7.297 26.129 1.00 81.12 104 ALA A N 1
ATOM 807 C CA . ALA A 1 104 ? -18.941 -8.367 27.113 1.00 81.12 104 ALA A CA 1
ATOM 808 C C . ALA A 1 104 ? -18.755 -7.846 28.546 1.00 81.12 104 ALA A C 1
ATOM 810 O O . ALA A 1 104 ? -19.594 -8.119 29.397 1.00 81.12 104 ALA A O 1
ATOM 811 N N . ALA A 1 105 ? -17.725 -7.034 28.799 1.00 82.69 105 ALA A N 1
ATOM 812 C CA . ALA A 1 105 ? -17.478 -6.433 30.109 1.00 82.69 105 ALA A CA 1
ATOM 813 C C . ALA A 1 105 ? -18.655 -5.561 30.575 1.00 82.69 105 ALA A C 1
ATOM 815 O O . ALA A 1 105 ? -19.091 -5.671 31.718 1.00 82.69 105 ALA A O 1
ATOM 816 N N . ALA A 1 106 ? -19.226 -4.750 29.678 1.00 80.00 106 ALA A N 1
ATOM 817 C CA . ALA A 1 106 ? -20.410 -3.949 29.980 1.00 80.00 106 ALA A CA 1
ATOM 818 C C . ALA A 1 106 ? -21.647 -4.817 30.273 1.00 80.00 106 ALA A C 1
ATOM 820 O O . ALA A 1 106 ? -22.424 -4.506 31.172 1.00 80.00 106 ALA A O 1
ATOM 821 N N . ALA A 1 107 ? -21.840 -5.916 29.535 1.00 77.06 107 ALA A N 1
ATOM 822 C CA . ALA A 1 107 ? -22.946 -6.839 29.785 1.00 77.06 107 ALA A CA 1
ATOM 823 C C . ALA A 1 107 ? -22.808 -7.535 31.147 1.00 77.06 107 ALA A C 1
ATOM 825 O O . ALA A 1 107 ? -23.771 -7.566 31.908 1.00 77.06 107 ALA A O 1
ATOM 826 N N . VAL A 1 108 ? -21.610 -8.027 31.475 1.00 78.94 108 VAL A N 1
ATOM 827 C CA . VAL A 1 108 ? -21.322 -8.655 32.771 1.00 78.94 108 VAL A CA 1
ATOM 828 C C . VAL A 1 108 ? -21.516 -7.653 33.909 1.00 78.94 108 VAL A C 1
ATOM 830 O O . VAL A 1 108 ? -22.198 -7.988 34.867 1.00 78.94 108 VAL A O 1
ATOM 833 N N . GLY A 1 109 ? -21.016 -6.418 33.780 1.00 80.75 109 GLY A N 1
ATOM 834 C CA . GLY A 1 109 ? -21.200 -5.364 34.786 1.00 80.75 109 GLY A CA 1
ATOM 835 C C . GLY A 1 109 ? -22.667 -4.991 35.038 1.00 80.75 109 GLY A C 1
ATOM 836 O O . GLY A 1 109 ? -23.066 -4.771 36.178 1.00 80.75 109 GLY A O 1
ATOM 837 N N . ASN A 1 110 ? -23.496 -4.967 33.991 1.00 79.50 110 ASN A N 1
ATOM 838 C CA . ASN A 1 110 ? -24.929 -4.710 34.142 1.00 79.50 110 ASN A CA 1
ATOM 839 C C . ASN A 1 110 ? -25.656 -5.875 34.827 1.00 79.50 110 ASN A C 1
ATOM 841 O O . ASN A 1 110 ? -26.529 -5.641 35.658 1.00 79.50 110 ASN A O 1
ATOM 845 N N . VAL A 1 111 ? -25.300 -7.122 34.497 1.00 75.19 111 VAL A N 1
ATOM 846 C CA . VAL A 1 111 ? -25.887 -8.315 35.129 1.00 75.19 111 VAL A CA 1
ATOM 847 C C . VAL A 1 111 ? -25.459 -8.419 36.593 1.00 75.19 111 VAL A C 1
ATOM 849 O O . VAL A 1 111 ? -26.309 -8.648 37.446 1.00 75.19 111 VAL A O 1
ATOM 852 N N . THR A 1 112 ? -24.183 -8.191 36.917 1.00 77.81 112 THR A N 1
ATOM 853 C CA . THR A 1 112 ? -23.708 -8.207 38.310 1.00 77.81 112 THR A CA 1
ATOM 854 C C . THR A 1 112 ? -24.301 -7.067 39.130 1.00 77.81 112 THR A C 1
ATOM 856 O O . THR A 1 112 ? -24.685 -7.294 40.272 1.00 77.81 112 THR A O 1
ATOM 859 N N . GLY A 1 113 ? -24.448 -5.870 38.555 1.00 81.00 113 GLY A N 1
ATOM 860 C C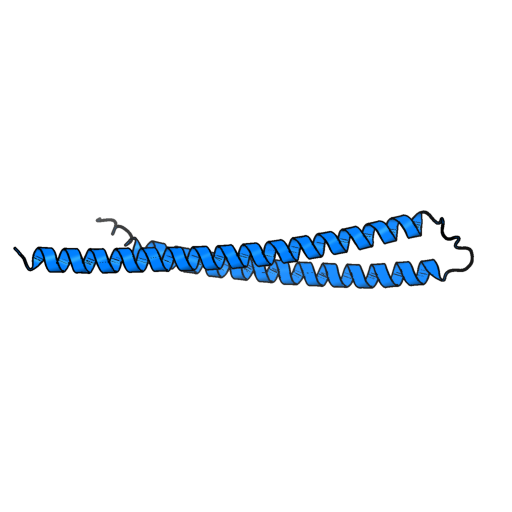A . GLY A 1 113 ? -25.149 -4.760 39.202 1.00 81.00 113 GLY A CA 1
ATOM 861 C C . GLY A 1 113 ? -26.618 -5.084 39.490 1.00 81.00 113 GLY A C 1
ATOM 862 O O . GLY A 1 113 ? -27.087 -4.857 40.603 1.00 81.00 113 GLY A O 1
ATOM 863 N N . ALA A 1 114 ? -27.326 -5.679 38.523 1.00 76.62 114 ALA A N 1
ATOM 864 C CA . ALA A 1 114 ? -28.712 -6.107 38.703 1.00 76.62 114 ALA A CA 1
ATOM 865 C C . ALA A 1 114 ? -28.844 -7.207 39.773 1.00 76.62 114 ALA A C 1
ATOM 867 O O . ALA A 1 114 ? -29.683 -7.091 40.664 1.00 76.62 114 ALA A O 1
ATOM 868 N N . MET A 1 115 ? -27.979 -8.228 39.755 1.00 77.31 115 MET A N 1
ATOM 869 C CA . MET A 1 115 ? -27.961 -9.280 40.783 1.00 77.31 115 MET A CA 1
ATOM 870 C C . MET A 1 115 ? -27.619 -8.732 42.174 1.00 77.31 115 MET A C 1
ATOM 872 O O . MET A 1 115 ? -28.224 -9.158 43.151 1.00 77.31 115 MET A O 1
ATOM 876 N N . ALA A 1 116 ? -26.703 -7.763 42.276 1.00 82.25 116 ALA A N 1
ATOM 877 C CA . ALA A 1 116 ? -26.390 -7.103 43.542 1.00 82.25 116 ALA A CA 1
ATOM 878 C C . ALA A 1 116 ? -27.579 -6.286 44.071 1.00 82.25 116 ALA A C 1
ATOM 880 O O . ALA A 1 116 ? -27.864 -6.338 45.262 1.00 82.25 116 ALA A O 1
ATOM 881 N N . SER A 1 117 ? -28.308 -5.585 43.193 1.00 81.75 117 SER A N 1
ATOM 882 C CA . SER A 1 117 ? -29.521 -4.848 43.578 1.00 81.75 117 SER A CA 1
ATOM 883 C C . SER A 1 117 ? -30.699 -5.745 43.960 1.00 81.75 117 SER A C 1
ATOM 885 O O . SER A 1 117 ? -31.579 -5.295 44.676 1.00 81.75 117 SER A O 1
ATOM 887 N N . MET A 1 118 ? -30.719 -6.998 43.493 1.00 72.69 118 MET A N 1
ATOM 888 C CA . MET A 1 118 ? -31.715 -8.000 43.891 1.00 72.69 118 MET A CA 1
ATOM 889 C C . MET A 1 118 ? -31.375 -8.687 45.220 1.00 72.69 118 MET A C 1
ATOM 891 O O . MET A 1 118 ? -32.224 -9.382 45.769 1.00 72.69 118 MET A O 1
ATOM 895 N N . ASN A 1 119 ? -30.142 -8.535 45.710 1.00 68.50 119 ASN A N 1
ATOM 896 C CA . ASN A 1 119 ? -29.660 -9.147 46.949 1.00 68.50 119 ASN A CA 1
ATOM 897 C C . ASN A 1 119 ? -29.641 -8.157 48.132 1.00 68.50 119 ASN A C 1
ATOM 899 O O . ASN A 1 119 ? -28.926 -8.381 49.107 1.00 68.50 119 ASN A O 1
ATOM 903 N N . ASN A 1 120 ? -30.383 -7.055 48.011 1.00 52.75 120 ASN A N 1
ATOM 904 C CA . ASN A 1 120 ? -30.538 -5.980 48.990 1.00 52.75 120 ASN A CA 1
ATOM 905 C C . ASN A 1 120 ? -32.018 -5.584 49.060 1.00 52.75 120 ASN A C 1
ATOM 907 O O . ASN A 1 120 ? -32.434 -5.070 50.118 1.00 52.75 120 ASN A O 1
#

Organism: NCBI:txid420281

Secondary structure (DSSP, 8-state):
----PPPHHHHHHHHHHHHHHHHHHHHHHHHHHHHHHHHHHHHHHHHHHHHHHSTT--TT-HHHHHHHHHHHHHHHHHHHHHHHHHHHHHHHHHHHHHHHHHHHHHHHHHHHHHHHHHT-

Radius of gyration: 26.86 Å; chains: 1; bounding box: 59×30×81 Å

InterPro domains:
  IPR005024 Snf7 family [PF03357] (20-119)
  IPR005024 Snf7 family [PTHR10476] (4-120)

Sequence (120 aa):
FSKKKVDPKEAAREAKRATKRETRGAQRDIDREMRDLDRSETQLLAEIKQRAKAPGMSHSDNTLKILAKQLVGVRQQKEKMLGAKVQLGAMAMKTNIMATQIGAAAAVGNVTGAMASMNN

pLDDT: mean 84.55, std 12.61, range [37.0, 97.0]

Foldseek 3Di:
DDPPPCDVLNVLVVVLVVLVVVLVVLLVVLVVVLVVLVVVLVVLVVVLVVVVPDPPDDPPDPVNVVSVVVNVVSVVVSVVSVVVNVVSVVVSVVSVVVSVVVVVVVVVVVVVVVVVVVVD